Protein AF-A0A3D4CLL3-F1 (afdb_monomer_lite)

Radius of gyration: 14.84 Å; chains: 1; bou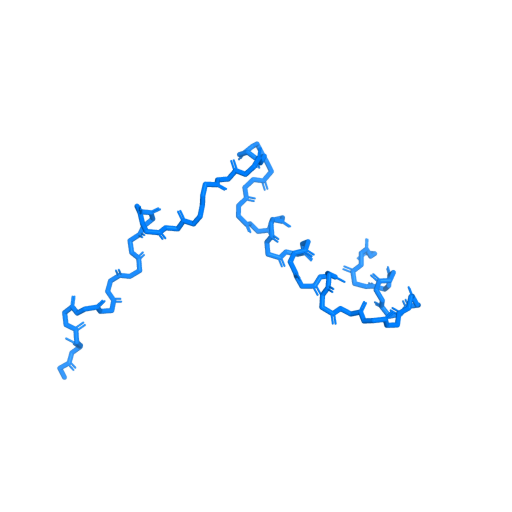nding box: 27×36×31 Å

pLDDT: mean 76.26, std 12.19, range [43.25, 91.12]

Secondary structure (DSSP, 8-state):
---TT----GGGSPPPSSGGGHHHHHHHHHHHHH--SHHHHHHTT-

Foldseek 3Di:
DPDPPPPPDPVPDDDDPDPVVHDVVVVLVVVLVVDPDPVVSVVSVD

Structure (mmCIF, N/CA/C/O backbone):
data_AF-A0A3D4CLL3-F1
#
_entry.id   AF-A0A3D4CLL3-F1
#
loop_
_atom_site.group_PDB
_atom_site.id
_atom_site.type_symbol
_atom_site.label_atom_id
_atom_site.label_alt_id
_atom_site.label_comp_id
_atom_site.label_asym_id
_atom_site.label_entity_id
_atom_site.label_seq_id
_atom_site.pdbx_PDB_ins_code
_atom_site.Cartn_x
_atom_site.Cartn_y
_atom_site.Cartn_z
_atom_site.occupancy
_atom_site.B_iso_or_equiv
_atom_site.auth_seq_id
_atom_site.auth_comp_id
_atom_site.auth_asym_id
_atom_site.auth_atom_id
_atom_site.pdbx_PDB_model_num
ATOM 1 N N . MET A 1 1 ? 18.539 -29.215 -7.868 1.00 43.25 1 MET A N 1
ATOM 2 C CA . MET A 1 1 ? 18.167 -28.852 -9.251 1.00 43.25 1 MET A CA 1
ATOM 3 C C . MET A 1 1 ? 17.153 -27.728 -9.134 1.00 43.25 1 MET A C 1
ATOM 5 O O . MET A 1 1 ? 16.165 -27.933 -8.450 1.00 43.25 1 MET A O 1
ATOM 9 N N . LEU A 1 2 ? 17.447 -26.533 -9.654 1.00 55.81 2 LEU A N 1
ATOM 10 C CA . LEU A 1 2 ? 16.481 -25.426 -9.683 1.00 55.81 2 LEU A CA 1
ATOM 11 C C . LEU A 1 2 ? 15.485 -25.700 -10.813 1.00 55.81 2 LEU A C 1
ATOM 13 O O . LEU A 1 2 ? 15.918 -25.989 -11.932 1.00 55.81 2 LEU A O 1
ATOM 17 N N . ASN A 1 3 ? 14.185 -25.644 -10.522 1.00 61.75 3 ASN A N 1
ATOM 18 C CA . ASN A 1 3 ? 13.143 -25.843 -11.522 1.00 61.75 3 ASN A CA 1
ATOM 19 C C . ASN A 1 3 ? 13.301 -24.787 -12.636 1.00 61.75 3 ASN A C 1
ATOM 21 O O . ASN A 1 3 ? 13.286 -23.589 -12.347 1.00 61.75 3 ASN A O 1
ATOM 25 N N . PRO A 1 4 ? 13.432 -25.182 -13.919 1.00 57.19 4 PRO A N 1
ATOM 26 C CA . PRO A 1 4 ? 13.559 -24.237 -15.035 1.00 57.19 4 PRO A CA 1
ATOM 27 C C . PRO A 1 4 ? 12.360 -23.285 -15.192 1.00 57.19 4 PRO A C 1
ATOM 29 O O . PRO A 1 4 ? 12.461 -22.282 -15.900 1.00 57.19 4 PRO A O 1
ATOM 32 N N . GLU A 1 5 ? 11.238 -23.595 -14.539 1.00 57.81 5 GLU A N 1
ATOM 33 C CA . GLU A 1 5 ? 9.994 -22.824 -14.568 1.00 57.81 5 GLU A CA 1
ATOM 34 C C . GLU A 1 5 ? 9.974 -21.623 -13.605 1.00 57.81 5 GLU A C 1
ATOM 36 O O . GLU A 1 5 ? 9.163 -20.718 -13.795 1.00 57.81 5 GLU A O 1
ATOM 41 N N . GLU A 1 6 ? 10.900 -21.537 -12.642 1.00 57.47 6 GLU A N 1
ATOM 42 C CA . GLU A 1 6 ? 10.937 -20.474 -11.618 1.00 57.47 6 GLU A CA 1
ATOM 43 C C . GLU A 1 6 ? 11.778 -19.250 -12.019 1.00 57.47 6 GLU A C 1
ATOM 45 O O . GLU A 1 6 ? 12.315 -18.521 -11.184 1.00 57.47 6 GLU A O 1
ATOM 50 N N . LYS A 1 7 ? 11.919 -18.980 -13.317 1.00 58.34 7 LYS A N 1
ATOM 51 C CA . LYS A 1 7 ? 12.482 -17.701 -13.755 1.00 58.34 7 LYS A CA 1
ATOM 52 C C . LYS A 1 7 ? 11.377 -16.645 -13.722 1.00 58.34 7 LYS A C 1
ATOM 54 O O . LYS A 1 7 ? 10.551 -16.571 -14.633 1.00 58.34 7 LYS A O 1
ATOM 59 N N . ASP A 1 8 ? 11.362 -15.833 -12.664 1.00 63.53 8 ASP A N 1
ATOM 60 C CA . ASP A 1 8 ? 10.496 -14.653 -12.516 1.00 63.53 8 ASP A CA 1
ATOM 61 C C . ASP A 1 8 ? 10.904 -13.568 -13.533 1.00 63.53 8 ASP A C 1
ATOM 63 O O . ASP A 1 8 ? 11.608 -12.597 -13.242 1.00 63.53 8 ASP A O 1
ATOM 67 N N . TYR A 1 9 ? 10.530 -13.792 -14.794 1.00 64.12 9 TYR A N 1
ATOM 68 C CA . TYR A 1 9 ? 10.779 -12.860 -15.879 1.00 64.12 9 TYR A CA 1
ATOM 69 C C . TYR A 1 9 ? 9.823 -11.672 -15.791 1.00 64.12 9 TYR A C 1
ATOM 71 O O . TYR A 1 9 ? 8.603 -11.817 -15.707 1.00 64.12 9 TYR A O 1
ATOM 79 N N . ASN A 1 10 ? 10.381 -10.470 -15.946 1.00 64.25 10 ASN A N 1
ATOM 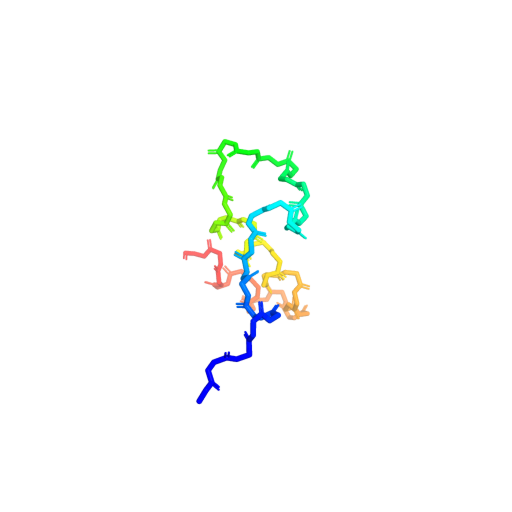80 C CA . ASN A 1 10 ? 9.629 -9.214 -15.952 1.00 64.25 10 ASN A CA 1
ATOM 81 C C . ASN A 1 10 ? 8.496 -9.152 -16.995 1.00 64.25 10 ASN A C 1
ATOM 83 O O . ASN A 1 10 ? 7.596 -8.331 -16.838 1.00 64.25 10 ASN A O 1
ATOM 87 N N . THR A 1 11 ? 8.537 -9.994 -18.033 1.00 63.44 11 THR A N 1
ATOM 88 C CA . THR A 1 11 ? 7.529 -10.097 -19.101 1.00 63.44 11 THR A CA 1
ATOM 89 C C . THR A 1 11 ? 6.214 -10.733 -18.653 1.00 63.44 11 THR A C 1
ATOM 91 O O . THR A 1 11 ? 5.208 -10.563 -19.333 1.00 63.44 11 THR A O 1
ATOM 94 N N . ARG A 1 12 ? 6.200 -11.441 -17.517 1.00 69.50 12 ARG A N 1
ATOM 95 C CA . ARG A 1 12 ? 4.992 -12.045 -16.925 1.00 69.50 12 ARG A CA 1
ATOM 96 C C . ARG A 1 12 ? 4.357 -11.179 -15.838 1.00 69.50 12 ARG A C 1
ATOM 98 O O . ARG A 1 12 ? 3.318 -11.536 -15.295 1.00 69.50 12 ARG A O 1
ATOM 105 N N . ARG A 1 13 ? 4.995 -10.063 -15.483 1.00 70.81 13 ARG A N 1
ATOM 106 C CA . ARG A 1 13 ? 4.526 -9.185 -14.410 1.00 70.81 13 ARG A CA 1
ATOM 107 C C . ARG A 1 13 ? 3.393 -8.292 -14.921 1.00 70.81 13 ARG A C 1
ATOM 109 O O . ARG A 1 13 ? 3.440 -7.885 -16.085 1.00 70.81 13 ARG A O 1
ATOM 116 N N . PRO A 1 14 ? 2.408 -7.956 -14.070 1.00 72.12 14 PRO A N 1
ATOM 117 C CA . PRO A 1 14 ? 1.337 -7.048 -14.449 1.00 72.12 14 PRO A CA 1
ATOM 118 C C . PRO A 1 14 ? 1.907 -5.733 -14.983 1.00 72.12 14 PRO A C 1
ATOM 120 O O . PRO A 1 14 ? 2.987 -5.275 -14.582 1.00 72.12 14 PRO A O 1
ATOM 123 N N . ARG A 1 15 ? 1.181 -5.157 -15.945 1.00 75.62 15 ARG A N 1
ATOM 124 C CA . ARG A 1 15 ? 1.524 -3.865 -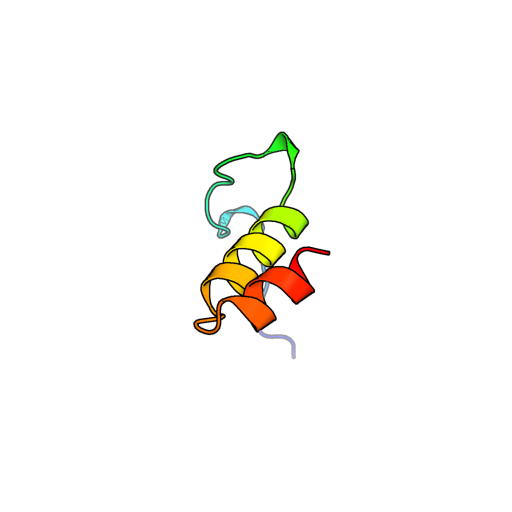16.535 1.00 75.62 15 ARG A CA 1
ATOM 125 C C . ARG A 1 15 ? 1.593 -2.830 -15.417 1.00 75.62 15 ARG A C 1
ATOM 127 O O . ARG A 1 15 ? 0.689 -2.757 -14.589 1.00 75.62 15 ARG A O 1
ATOM 134 N N . LEU A 1 16 ? 2.658 -2.032 -15.405 1.00 78.31 16 LEU A N 1
ATOM 135 C CA . LEU A 1 16 ? 2.764 -0.940 -14.450 1.00 78.31 16 LEU A CA 1
ATOM 136 C C . LEU A 1 16 ? 1.713 0.110 -14.815 1.00 78.31 16 LEU A C 1
ATOM 138 O O . LEU A 1 16 ? 1.776 0.660 -15.912 1.00 78.31 16 LEU A O 1
ATOM 142 N N . ILE A 1 17 ? 0.760 0.368 -13.917 1.00 80.19 17 ILE A N 1
ATOM 143 C CA . ILE A 1 17 ? -0.258 1.413 -14.120 1.00 80.19 17 ILE A CA 1
ATOM 144 C C . ILE A 1 17 ? 0.416 2.789 -14.124 1.00 80.19 17 ILE A C 1
ATOM 146 O O . ILE A 1 17 ? 0.077 3.638 -14.941 1.00 80.19 17 ILE A O 1
ATOM 150 N N . ILE A 1 18 ? 1.411 2.968 -13.248 1.00 83.00 18 ILE A N 1
ATOM 151 C CA . ILE A 1 18 ? 2.241 4.171 -13.178 1.00 83.00 18 ILE A CA 1
ATOM 152 C C . ILE A 1 18 ? 3.720 3.743 -13.180 1.00 83.00 18 ILE A C 1
ATOM 154 O O . ILE A 1 18 ? 4.241 3.333 -12.135 1.00 83.00 18 ILE A O 1
ATOM 158 N N . PRO A 1 19 ? 4.382 3.696 -14.351 1.00 82.88 19 PRO A N 1
ATOM 159 C CA . PRO A 1 19 ? 5.751 3.197 -14.480 1.00 82.88 19 PRO A CA 1
ATOM 160 C C . PRO A 1 19 ? 6.809 4.100 -13.830 1.00 82.88 19 PRO A C 1
ATOM 162 O O . PRO A 1 19 ? 7.846 3.590 -13.406 1.00 82.88 19 PRO A O 1
ATOM 165 N N . GLU A 1 20 ? 6.543 5.399 -13.695 1.00 87.25 20 GLU A N 1
ATOM 166 C CA . GLU A 1 20 ? 7.458 6.415 -13.157 1.00 87.25 20 GLU A CA 1
ATOM 167 C C . GLU A 1 20 ? 7.800 6.176 -11.679 1.00 87.25 20 GLU A C 1
ATOM 169 O O . GLU A 1 20 ? 8.909 6.467 -11.241 1.00 87.25 20 GLU A O 1
ATOM 174 N N . TYR A 1 21 ? 6.872 5.593 -10.917 1.00 84.50 21 TYR A N 1
ATOM 175 C CA . TYR A 1 21 ? 7.061 5.270 -9.498 1.00 84.50 21 TYR A CA 1
ATOM 176 C C . TYR A 1 21 ? 7.646 3.866 -9.262 1.00 84.50 21 TYR A C 1
ATOM 178 O O . TYR A 1 21 ? 7.996 3.504 -8.137 1.00 84.50 21 TYR A O 1
ATOM 186 N N . GLY A 1 22 ? 7.788 3.059 -10.317 1.00 86.19 22 GLY A N 1
ATOM 187 C CA . GLY A 1 22 ? 8.375 1.724 -10.247 1.00 86.19 22 GLY A CA 1
ATOM 188 C C . GLY A 1 22 ? 7.556 0.688 -9.458 1.00 86.19 22 GLY A C 1
ATOM 189 O O . GLY A 1 22 ? 6.469 0.935 -8.938 1.00 86.19 22 GLY A O 1
ATOM 190 N N . ARG A 1 23 ? 8.090 -0.541 -9.377 1.00 85.94 23 ARG A N 1
ATOM 191 C CA . ARG A 1 23 ? 7.400 -1.691 -8.752 1.00 85.94 23 ARG A CA 1
ATOM 192 C C . ARG A 1 23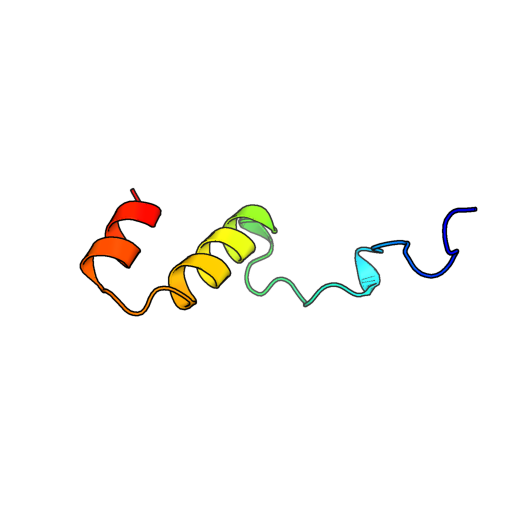 ? 7.361 -1.657 -7.229 1.00 85.94 23 ARG A C 1
ATOM 194 O O . ARG A 1 23 ? 6.483 -2.282 -6.647 1.00 85.94 23 ARG A O 1
ATOM 201 N N . ASN A 1 24 ? 8.301 -0.968 -6.587 1.00 86.88 24 ASN A N 1
ATOM 202 C CA . ASN A 1 24 ? 8.322 -0.885 -5.127 1.00 86.88 24 ASN A CA 1
ATOM 203 C C . ASN A 1 24 ? 7.101 -0.117 -4.615 1.00 86.88 24 ASN A C 1
ATOM 205 O O . ASN A 1 24 ? 6.432 -0.593 -3.707 1.00 86.88 24 ASN A O 1
ATOM 209 N N . ILE A 1 25 ? 6.752 0.992 -5.272 1.00 86.81 25 ILE A N 1
ATOM 210 C CA . ILE A 1 25 ? 5.556 1.766 -4.934 1.00 86.81 25 ILE A CA 1
ATOM 211 C C . ILE A 1 25 ? 4.282 0.959 -5.193 1.00 86.81 25 ILE A C 1
ATOM 213 O O . ILE A 1 25 ? 3.402 0.941 -4.341 1.00 86.81 25 ILE A O 1
ATOM 217 N N . GLN A 1 26 ? 4.197 0.216 -6.301 1.00 85.00 26 GLN A N 1
ATOM 218 C CA . GLN A 1 26 ? 3.045 -0.667 -6.539 1.00 85.00 26 GLN A CA 1
ATOM 219 C C . GLN A 1 26 ? 2.879 -1.715 -5.442 1.00 85.00 26 GLN A C 1
ATOM 221 O O . GLN A 1 26 ? 1.781 -1.871 -4.930 1.00 85.00 26 GLN A O 1
ATOM 226 N N . ARG A 1 27 ? 3.969 -2.355 -5.000 1.00 86.12 27 ARG A N 1
ATOM 227 C CA . ARG A 1 27 ? 3.914 -3.310 -3.881 1.00 86.12 27 ARG A CA 1
ATOM 228 C C . ARG A 1 27 ? 3.448 -2.663 -2.578 1.00 86.12 27 ARG A C 1
ATOM 230 O O . ARG A 1 27 ? 2.715 -3.298 -1.832 1.00 86.12 27 ARG A O 1
ATOM 237 N N . MET A 1 28 ? 3.869 -1.428 -2.301 1.00 86.94 28 MET A N 1
ATOM 238 C CA . MET A 1 28 ? 3.413 -0.689 -1.118 1.00 86.94 28 MET A CA 1
ATOM 239 C C . MET A 1 28 ? 1.912 -0.392 -1.187 1.00 86.94 28 MET A C 1
ATOM 241 O O . MET A 1 28 ? 1.214 -0.568 -0.193 1.00 86.94 28 MET A O 1
ATOM 245 N N . VAL A 1 29 ? 1.409 0.005 -2.359 1.00 85.31 29 VAL A N 1
ATOM 246 C CA . VAL A 1 29 ? -0.025 0.241 -2.585 1.00 85.31 29 VAL A CA 1
ATOM 247 C C . VAL A 1 29 ? -0.819 -1.059 -2.465 1.00 85.31 29 VAL A C 1
ATOM 249 O O . VAL A 1 29 ? -1.804 -1.092 -1.734 1.00 85.31 29 VAL A O 1
ATOM 252 N N . ASP A 1 30 ? -0.369 -2.134 -3.117 1.00 87.50 30 ASP A N 1
ATOM 253 C CA . ASP A 1 30 ? -1.010 -3.450 -3.049 1.00 87.50 30 ASP A CA 1
ATOM 254 C C . ASP A 1 30 ? -1.098 -3.934 -1.598 1.00 87.50 30 ASP A C 1
ATOM 256 O O . ASP A 1 30 ? -2.155 -4.372 -1.152 1.00 87.50 30 ASP A O 1
ATOM 260 N N . TYR A 1 31 ? -0.014 -3.788 -0.830 1.00 87.94 31 TYR A N 1
ATOM 261 C CA . TYR A 1 31 ? 0.005 -4.121 0.591 1.00 87.94 31 TYR A CA 1
ATOM 262 C C . TYR A 1 31 ? -0.958 -3.249 1.408 1.00 87.94 31 TYR A C 1
ATOM 264 O O . TYR A 1 31 ? -1.754 -3.781 2.179 1.00 87.94 31 TYR A O 1
ATOM 272 N N . ALA A 1 32 ? -0.959 -1.929 1.206 1.00 86.94 32 ALA A N 1
ATOM 273 C CA . ALA A 1 32 ? -1.871 -1.024 1.905 1.00 86.94 32 ALA A CA 1
ATOM 274 C C . ALA A 1 32 ? -3.353 -1.355 1.635 1.00 86.94 32 ALA A C 1
ATOM 276 O O . ALA A 1 32 ? -4.189 -1.201 2.527 1.00 86.94 32 ALA A O 1
ATOM 277 N N . LEU A 1 33 ? -3.686 -1.855 0.438 1.00 86.81 33 LEU A N 1
ATOM 278 C CA . LEU A 1 33 ? -5.039 -2.308 0.099 1.00 86.81 33 LEU A CA 1
ATOM 279 C C . LEU A 1 33 ? -5.466 -3.578 0.854 1.00 86.81 33 LEU A C 1
ATOM 281 O O . LEU A 1 33 ? -6.665 -3.793 1.012 1.00 86.81 33 LEU A O 1
ATOM 285 N N . THR A 1 34 ? -4.528 -4.396 1.346 1.00 91.12 34 THR A N 1
ATOM 286 C CA . THR A 1 34 ? -4.851 -5.588 2.160 1.00 91.12 34 THR A CA 1
ATOM 287 C C . THR A 1 34 ? -5.212 -5.264 3.610 1.00 91.12 34 THR A C 1
ATOM 289 O O . THR A 1 34 ? -5.740 -6.119 4.316 1.00 91.12 34 THR A O 1
ATOM 292 N N . ILE A 1 35 ? -4.946 -4.037 4.067 1.00 90.56 35 ILE A N 1
ATOM 293 C CA . ILE A 1 35 ? -5.189 -3.626 5.449 1.00 90.56 35 ILE A CA 1
ATOM 294 C C . ILE A 1 35 ? -6.597 -3.038 5.561 1.00 90.56 35 ILE A C 1
ATOM 296 O O . ILE A 1 35 ? -6.868 -1.932 5.083 1.00 90.56 35 ILE A O 1
ATOM 300 N N . GLU A 1 36 ? -7.503 -3.769 6.206 1.00 87.00 36 GLU A N 1
ATOM 301 C CA . GLU A 1 36 ? 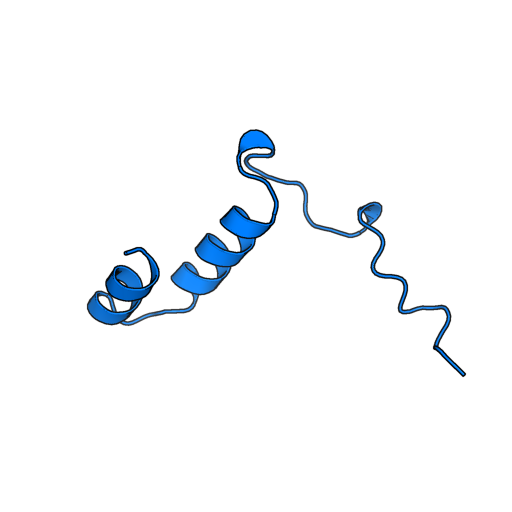-8.890 -3.338 6.426 1.00 87.00 36 GLU A CA 1
ATOM 302 C C . GLU A 1 36 ? -8.985 -2.196 7.442 1.00 87.00 36 GLU A C 1
ATOM 304 O O . GLU A 1 36 ? -9.722 -1.231 7.219 1.00 87.00 36 GLU A O 1
ATOM 309 N N . ASP A 1 37 ? -8.195 -2.277 8.517 1.00 89.25 37 ASP A N 1
ATOM 310 C CA . ASP A 1 37 ? -8.175 -1.266 9.567 1.00 89.25 37 ASP A CA 1
ATOM 311 C C . ASP A 1 37 ? -7.569 0.050 9.067 1.00 89.25 37 ASP A C 1
ATOM 313 O O . ASP A 1 37 ? -6.457 0.115 8.537 1.00 89.25 37 ASP A O 1
ATOM 317 N N . ARG A 1 38 ? -8.325 1.134 9.231 1.00 83.06 38 ARG A N 1
ATOM 318 C CA . ARG A 1 38 ? -7.954 2.442 8.693 1.00 83.06 38 ARG A CA 1
ATOM 319 C C . ARG A 1 38 ? -6.753 3.050 9.416 1.00 83.06 38 ARG A C 1
ATOM 321 O O . ARG A 1 38 ? -5.974 3.750 8.770 1.00 83.06 38 ARG A O 1
ATOM 328 N N . GLU A 1 39 ? -6.611 2.831 10.721 1.00 84.88 39 GLU A N 1
ATOM 329 C CA . GLU A 1 39 ? -5.468 3.363 11.468 1.00 84.88 39 GLU A CA 1
ATOM 330 C C . GLU A 1 39 ? -4.189 2.624 11.088 1.00 84.88 39 GLU A C 1
ATOM 332 O O . GLU A 1 39 ? -3.172 3.254 10.800 1.00 84.88 39 GLU A O 1
ATOM 337 N N . GLU A 1 40 ? -4.260 1.300 10.995 1.00 80.88 40 GLU A N 1
ATOM 338 C CA . GLU A 1 40 ? -3.137 0.459 10.600 1.00 80.88 40 GLU A CA 1
ATOM 339 C C . GLU A 1 40 ? -2.707 0.722 9.149 1.00 80.88 40 GLU A C 1
ATOM 341 O O . GLU A 1 40 ? -1.512 0.823 8.863 1.00 80.88 40 GLU A O 1
ATOM 346 N N . ARG A 1 41 ? -3.663 0.970 8.241 1.00 83.88 41 ARG A N 1
ATOM 347 C CA . ARG A 1 41 ? -3.372 1.376 6.856 1.00 83.88 41 ARG A CA 1
ATOM 348 C C . ARG A 1 41 ? -2.624 2.707 6.782 1.00 83.88 41 ARG A C 1
ATOM 350 O O . ARG A 1 41 ? -1.763 2.884 5.927 1.00 83.88 41 ARG A O 1
ATOM 357 N N . ASN A 1 42 ? -2.941 3.654 7.662 1.00 78.00 42 ASN A N 1
ATOM 358 C CA . ASN A 1 42 ? -2.272 4.954 7.675 1.00 78.00 42 ASN A CA 1
ATOM 359 C C . ASN A 1 42 ? -0.848 4.875 8.240 1.00 78.00 42 ASN A C 1
ATOM 361 O O . ASN A 1 42 ? 0.013 5.625 7.791 1.00 78.00 42 ASN A O 1
ATOM 365 N N . LYS A 1 43 ? -0.574 3.961 9.181 1.00 78.44 43 LYS A N 1
ATOM 366 C CA . LYS A 1 43 ? 0.779 3.772 9.732 1.00 78.44 43 LYS A CA 1
ATOM 367 C C . LYS A 1 43 ? 1.769 3.244 8.700 1.00 78.44 43 LYS A C 1
ATOM 369 O O . LYS A 1 43 ? 2.923 3.647 8.716 1.00 78.44 43 LYS A O 1
ATOM 374 N N . V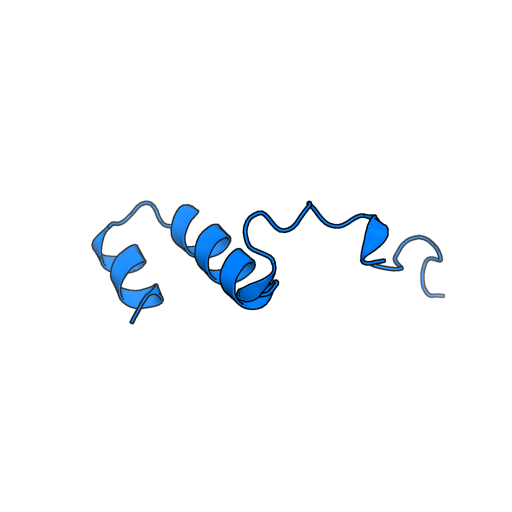AL A 1 44 ? 1.332 2.372 7.792 1.00 69.75 44 VAL A N 1
ATOM 375 C CA . VAL A 1 44 ? 2.208 1.828 6.735 1.00 69.75 44 VAL A CA 1
ATOM 376 C C . VAL A 1 44 ? 2.491 2.826 5.606 1.00 69.75 44 VAL A C 1
ATOM 378 O O . VAL A 1 44 ? 3.333 2.558 4.752 1.00 69.75 44 VAL A O 1
ATOM 381 N N . ALA A 1 45 ? 1.784 3.960 5.593 1.00 62.78 45 ALA A N 1
ATOM 382 C CA . ALA A 1 45 ? 1.969 5.053 4.645 1.00 62.78 45 ALA A CA 1
ATOM 383 C C . ALA A 1 45 ? 2.787 6.232 5.215 1.00 62.78 45 ALA A C 1
ATOM 385 O O . ALA A 1 45 ? 2.984 7.209 4.488 1.00 62.78 45 ALA A O 1
ATOM 386 N N . GLN A 1 46 ? 3.220 6.167 6.485 1.00 58.66 46 GLN A N 1
ATOM 387 C CA . GLN A 1 46 ? 4.117 7.158 7.097 1.00 58.66 46 GLN A CA 1
ATOM 388 C C . GLN A 1 46 ? 5.593 6.899 6.796 1.00 58.66 46 GLN A C 1
ATOM 390 O O . GLN A 1 46 ? 5.987 5.719 6.667 1.00 58.66 46 GLN A O 1
#

Sequence (46 aa):
MLNPEEKDYNTRRPRLIIPEYGRNIQRMVDYALTIEDREERNKVAQ